Protein AF-A0A0C2MCK8-F1 (afdb_monomer_lite)

Structure (mmCIF, N/CA/C/O backbone):
data_AF-A0A0C2MCK8-F1
#
_entry.id   AF-A0A0C2MCK8-F1
#
loop_
_atom_site.group_PDB
_atom_site.id
_atom_site.type_symbol
_atom_site.label_atom_id
_atom_site.label_alt_id
_atom_site.label_comp_id
_atom_site.label_asym_id
_atom_site.label_entity_id
_atom_site.label_seq_id
_atom_site.pdbx_PDB_ins_code
_atom_site.Cartn_x
_atom_site.Cartn_y
_atom_site.Cartn_z
_atom_site.occupancy
_atom_site.B_iso_or_equiv
_atom_site.auth_seq_id
_atom_site.auth_comp_id
_atom_site.auth_asym_id
_atom_site.auth_atom_id
_atom_site.pdbx_PDB_model_num
ATOM 1 N N . MET A 1 1 ? -24.841 14.854 3.679 1.00 33.16 1 MET A N 1
ATOM 2 C CA . MET A 1 1 ? -23.896 15.973 3.485 1.00 33.16 1 MET A CA 1
ATOM 3 C C . MET A 1 1 ? -22.578 15.361 3.029 1.00 33.16 1 MET A C 1
ATOM 5 O O . MET A 1 1 ? -21.815 14.892 3.861 1.00 33.16 1 MET A O 1
ATOM 9 N N . VAL A 1 2 ? -22.384 15.212 1.716 1.00 32.62 2 VAL A N 1
ATOM 10 C CA . VAL A 1 2 ? -21.133 14.674 1.158 1.00 32.62 2 VAL A CA 1
ATOM 11 C C . VAL A 1 2 ? -20.131 15.818 1.200 1.00 32.62 2 VAL A C 1
ATOM 13 O O . VAL A 1 2 ? -20.324 16.834 0.537 1.00 32.62 2 VAL A O 1
ATOM 16 N N . LYS A 1 3 ? -19.131 15.720 2.075 1.00 36.12 3 LYS A N 1
ATOM 17 C CA . LYS A 1 3 ? -18.071 16.722 2.157 1.00 36.12 3 LYS A CA 1
ATOM 18 C C . LYS A 1 3 ? -17.185 16.510 0.931 1.00 36.12 3 LYS A C 1
ATOM 20 O O . LYS A 1 3 ? -16.529 15.478 0.834 1.00 36.12 3 LYS A O 1
ATOM 25 N N . ASN A 1 4 ? -17.232 17.443 -0.017 1.00 38.00 4 ASN A N 1
ATOM 26 C CA . ASN A 1 4 ? -16.354 17.444 -1.183 1.00 38.00 4 ASN A CA 1
ATOM 27 C C . ASN A 1 4 ? -14.896 17.422 -0.704 1.00 38.00 4 ASN A C 1
ATOM 29 O O . ASN A 1 4 ? -14.425 18.388 -0.108 1.00 38.00 4 ASN A O 1
ATOM 33 N N . MET A 1 5 ? -14.210 16.303 -0.938 1.00 40.06 5 MET A N 1
ATOM 34 C CA . MET A 1 5 ? -12.781 16.117 -0.674 1.00 40.06 5 MET A CA 1
ATOM 35 C C . MET A 1 5 ? -11.957 16.581 -1.883 1.00 40.06 5 MET A C 1
ATOM 37 O O . MET A 1 5 ? -11.197 15.805 -2.450 1.00 40.06 5 MET A O 1
ATOM 41 N N . TYR A 1 6 ? -12.146 17.829 -2.313 1.00 38.06 6 TYR A N 1
ATOM 42 C CA . TYR A 1 6 ? -11.269 18.447 -3.306 1.00 38.06 6 TYR A CA 1
ATOM 43 C C . TYR A 1 6 ? -10.341 19.415 -2.580 1.00 38.06 6 TYR A C 1
ATOM 45 O O . TYR A 1 6 ? -10.774 20.466 -2.112 1.00 38.06 6 TYR A O 1
ATOM 53 N N . ASN A 1 7 ? -9.084 19.002 -2.431 1.00 42.12 7 ASN A N 1
ATOM 54 C CA . ASN A 1 7 ? -7.992 19.852 -1.984 1.00 42.12 7 ASN A CA 1
ATOM 55 C C . ASN A 1 7 ? -7.516 20.704 -3.181 1.00 42.12 7 ASN A C 1
ATOM 57 O O . ASN A 1 7 ? -7.422 20.201 -4.300 1.00 42.12 7 ASN A O 1
ATOM 61 N N . GLU A 1 8 ? -7.282 22.000 -2.965 1.00 39.44 8 GLU A N 1
ATOM 62 C CA . GLU A 1 8 ? -7.135 23.030 -4.012 1.00 39.44 8 GLU A CA 1
ATOM 63 C C . GLU A 1 8 ? -5.754 23.050 -4.704 1.00 39.44 8 GLU A C 1
ATOM 65 O O . GLU A 1 8 ? -5.521 23.866 -5.596 1.00 39.44 8 GLU A O 1
ATOM 70 N N . ASN A 1 9 ? -4.846 22.125 -4.374 1.00 40.97 9 ASN A N 1
ATOM 71 C CA . ASN A 1 9 ? -3.576 21.964 -5.081 1.00 40.97 9 ASN A CA 1
ATOM 72 C C . ASN A 1 9 ? -3.646 20.784 -6.059 1.00 40.97 9 ASN A C 1
ATOM 74 O O . ASN A 1 9 ? -3.643 19.619 -5.675 1.00 40.97 9 ASN A O 1
ATOM 78 N N . CYS A 1 10 ? -3.610 21.086 -7.356 1.00 44.09 10 CYS A N 1
ATOM 79 C CA . CYS A 1 10 ? -3.544 20.110 -8.455 1.00 44.09 10 CYS A CA 1
ATOM 80 C C . CYS A 1 10 ? -2.295 19.183 -8.399 1.00 44.09 10 CYS A C 1
ATOM 82 O O . CYS A 1 10 ? -2.185 18.242 -9.177 1.00 44.09 10 CYS A O 1
ATOM 84 N N . LEU A 1 11 ? -1.358 19.435 -7.472 1.00 50.47 11 LEU A N 1
ATOM 85 C CA . LEU A 1 11 ? -0.161 18.625 -7.202 1.00 50.47 11 LEU A CA 1
ATOM 86 C C . LEU A 1 11 ? -0.363 17.551 -6.109 1.00 50.47 11 LEU A C 1
ATOM 88 O O . LEU A 1 11 ? 0.534 16.737 -5.900 1.00 50.47 11 LEU A O 1
ATOM 92 N N . ASP A 1 12 ? -1.517 17.517 -5.431 1.00 66.44 12 ASP A N 1
ATOM 93 C CA . ASP A 1 12 ? -1.766 16.628 -4.279 1.00 66.44 12 ASP A CA 1
ATOM 94 C C . ASP A 1 12 ? -2.298 15.233 -4.662 1.00 66.44 12 ASP A C 1
ATOM 96 O O . ASP A 1 12 ? -2.511 14.388 -3.788 1.00 66.44 12 ASP A O 1
ATOM 100 N N . TYR A 1 13 ? -2.515 14.973 -5.956 1.00 77.94 13 TYR A N 1
ATOM 101 C CA . TYR A 1 13 ? -3.130 13.735 -6.431 1.00 77.94 13 TYR A CA 1
ATOM 102 C C . TYR A 1 13 ? -2.230 12.955 -7.388 1.00 77.94 13 TYR A C 1
ATOM 104 O O . TYR A 1 13 ? -1.634 13.512 -8.310 1.00 77.94 13 TYR A O 1
ATOM 112 N N . TYR A 1 14 ? -2.173 11.638 -7.194 1.00 85.31 14 TYR A N 1
ATOM 113 C CA . TYR A 1 14 ? -1.494 10.738 -8.124 1.00 85.31 14 TYR A CA 1
ATOM 114 C C . TYR A 1 14 ? -2.215 10.710 -9.477 1.00 85.31 14 TYR A C 1
ATOM 116 O O . TYR A 1 14 ? -3.443 10.624 -9.533 1.00 85.31 14 TYR A O 1
ATOM 124 N N . SER A 1 15 ? -1.449 10.705 -10.574 1.00 87.12 15 SER A N 1
ATOM 125 C CA . SER A 1 15 ? -2.003 10.653 -11.943 1.00 87.12 15 SER A CA 1
ATOM 126 C C . SER A 1 15 ? -2.894 9.422 -12.175 1.00 87.12 15 SER A C 1
ATOM 128 O O . SER A 1 15 ? -3.908 9.492 -12.864 1.00 87.12 15 SER A O 1
ATOM 130 N N . TYR A 1 16 ? -2.511 8.294 -11.581 1.00 86.88 16 TYR A N 1
ATOM 131 C CA . TYR A 1 16 ? -3.228 7.028 -11.567 1.00 86.88 16 TYR A CA 1
ATOM 132 C C . TYR A 1 16 ? -3.599 6.694 -10.126 1.00 86.88 16 TYR A C 1
ATOM 134 O O . TYR A 1 16 ? -2.960 5.867 -9.470 1.00 86.88 16 TYR A O 1
ATOM 142 N N . ASN A 1 17 ? -4.635 7.377 -9.640 1.00 89.44 17 ASN A N 1
ATOM 143 C CA . ASN A 1 17 ? -5.275 7.036 -8.383 1.00 89.44 17 ASN A CA 1
ATOM 144 C C . ASN A 1 17 ? -6.405 6.026 -8.611 1.00 89.44 17 ASN A C 1
ATOM 146 O O . ASN A 1 17 ? -7.452 6.372 -9.161 1.00 89.44 17 ASN A O 1
ATOM 150 N N . PHE A 1 18 ? -6.199 4.793 -8.157 1.00 88.50 18 PHE A N 1
ATOM 151 C CA . PHE A 1 18 ? -7.230 3.761 -8.138 1.00 88.50 18 PHE A CA 1
ATOM 152 C C . PHE A 1 18 ? -7.418 3.293 -6.699 1.00 88.50 18 PHE A C 1
ATOM 154 O O . PHE A 1 18 ? -6.491 2.693 -6.156 1.00 88.50 18 PHE A O 1
ATOM 161 N N . PRO A 1 19 ? -8.582 3.557 -6.080 1.00 91.75 19 PRO A N 1
ATOM 162 C CA . PRO A 1 19 ? -8.876 3.018 -4.766 1.00 91.75 19 PRO A CA 1
ATOM 163 C C . PRO A 1 19 ? -8.777 1.492 -4.773 1.00 91.75 19 PRO A C 1
ATOM 165 O O . PRO A 1 19 ? -9.366 0.843 -5.641 1.00 91.75 19 PRO A O 1
ATOM 168 N N . ASP A 1 20 ? -8.056 0.943 -3.803 1.00 93.88 20 ASP A N 1
ATOM 169 C CA . ASP A 1 20 ? -7.953 -0.493 -3.558 1.00 93.88 20 ASP A CA 1
ATOM 170 C C . ASP A 1 20 ? -8.490 -0.813 -2.161 1.00 93.88 20 ASP A C 1
ATOM 172 O O . ASP A 1 20 ? -8.381 0.006 -1.245 1.00 93.88 20 ASP A O 1
ATOM 176 N N . ILE A 1 21 ? -9.099 -1.984 -2.001 1.00 93.88 21 ILE A N 1
ATOM 177 C CA . ILE A 1 21 ? -9.734 -2.428 -0.756 1.00 93.88 21 ILE A CA 1
ATOM 178 C C . ILE A 1 21 ? -9.092 -3.735 -0.285 1.00 93.88 21 ILE A C 1
ATOM 180 O O . ILE A 1 21 ? -8.647 -4.554 -1.101 1.00 93.88 21 ILE A O 1
ATOM 184 N N . ASP A 1 22 ? -8.975 -3.901 1.032 1.00 94.06 22 ASP A N 1
ATOM 185 C CA . ASP A 1 22 ? -8.453 -5.132 1.626 1.00 94.06 22 ASP A CA 1
ATOM 186 C C . ASP A 1 22 ? -9.442 -6.306 1.504 1.00 94.06 22 ASP A C 1
ATOM 188 O O . ASP A 1 22 ? -10.600 -6.140 1.130 1.00 94.06 22 ASP A O 1
ATOM 192 N N . ASP A 1 23 ? -8.984 -7.512 1.845 1.00 92.88 23 ASP A N 1
ATOM 193 C CA . ASP A 1 23 ? -9.758 -8.762 1.781 1.00 92.88 23 ASP A CA 1
ATOM 194 C C . ASP A 1 23 ? -10.993 -8.797 2.697 1.00 92.88 23 ASP A C 1
ATOM 196 O O . ASP A 1 23 ? -11.837 -9.686 2.583 1.00 92.88 23 ASP A O 1
ATOM 200 N N . LYS A 1 24 ? -11.085 -7.858 3.643 1.00 93.69 24 LYS A N 1
ATOM 201 C CA . LYS A 1 24 ? -12.126 -7.809 4.679 1.00 93.69 24 LYS A CA 1
ATOM 202 C C . LYS A 1 24 ? -13.059 -6.616 4.547 1.00 93.69 24 LYS A C 1
ATOM 204 O O . LYS A 1 24 ? -13.892 -6.425 5.434 1.00 93.69 24 LYS A O 1
ATOM 209 N N . ASP A 1 25 ? -12.905 -5.803 3.507 1.00 93.44 25 ASP A N 1
ATOM 210 C CA . ASP A 1 25 ? -13.648 -4.557 3.328 1.00 93.44 25 ASP A CA 1
ATOM 211 C C . ASP A 1 25 ? -13.559 -3.621 4.553 1.00 93.44 25 ASP A C 1
ATOM 213 O O . ASP A 1 25 ? -14.527 -2.971 4.961 1.00 93.44 25 ASP A O 1
ATOM 217 N N . THR A 1 26 ? -12.388 -3.561 5.194 1.00 96.06 26 THR A N 1
ATOM 218 C CA . THR A 1 26 ? -12.133 -2.728 6.380 1.00 96.06 26 THR A CA 1
ATOM 219 C C . THR A 1 26 ? -11.165 -1.582 6.134 1.00 96.06 26 THR A C 1
ATOM 221 O O . THR A 1 26 ? -11.238 -0.567 6.845 1.00 96.06 26 THR A O 1
ATOM 224 N N . LEU A 1 27 ? -10.288 -1.721 5.142 1.00 97.00 27 LEU A N 1
ATOM 225 C CA . LEU A 1 27 ? -9.264 -0.752 4.785 1.00 97.00 27 LEU A CA 1
ATOM 226 C C . LEU A 1 27 ? -9.381 -0.373 3.315 1.00 97.00 27 LEU A C 1
ATOM 228 O O . LEU A 1 27 ? -9.510 -1.231 2.451 1.00 97.00 27 LEU A O 1
ATOM 232 N N . VAL A 1 28 ? -9.276 0.923 3.035 1.00 96.62 28 VAL A N 1
ATOM 233 C CA . VAL A 1 28 ? -9.215 1.450 1.669 1.00 96.62 28 VAL A CA 1
ATOM 234 C C . VAL A 1 28 ? -7.920 2.221 1.504 1.00 96.62 28 VAL A C 1
ATOM 236 O O . VAL A 1 28 ? -7.617 3.101 2.307 1.00 96.62 28 VAL A O 1
ATOM 239 N N . LEU A 1 29 ? -7.168 1.904 0.459 1.00 95.94 29 LEU A N 1
ATOM 240 C CA . LEU A 1 29 ? -6.013 2.670 0.022 1.00 95.94 29 LEU A CA 1
ATOM 241 C C . LEU A 1 29 ? -6.431 3.539 -1.160 1.00 95.94 29 LEU A C 1
ATOM 243 O O . LEU A 1 29 ? -6.862 3.028 -2.187 1.00 95.94 29 LEU A O 1
ATOM 247 N N . THR A 1 30 ? -6.316 4.854 -1.030 1.00 94.00 30 THR A N 1
ATOM 248 C CA . THR A 1 30 ? -6.586 5.792 -2.125 1.00 94.00 30 THR A CA 1
ATOM 249 C C . THR A 1 30 ? -5.694 7.005 -1.967 1.00 94.00 30 THR A C 1
ATOM 251 O O . THR A 1 30 ? -5.498 7.495 -0.865 1.00 94.00 30 THR A O 1
ATOM 254 N N . ASN A 1 31 ? -5.152 7.501 -3.071 1.00 92.50 31 ASN A N 1
ATOM 255 C CA . ASN A 1 31 ? -4.297 8.682 -3.121 1.00 92.50 31 ASN A CA 1
ATOM 256 C C . ASN A 1 31 ? -3.094 8.639 -2.152 1.00 92.50 31 ASN A C 1
ATOM 258 O O . ASN A 1 31 ? -2.686 9.663 -1.614 1.00 92.50 31 ASN A O 1
ATOM 262 N N . GLY A 1 32 ? -2.534 7.449 -1.903 1.00 92.56 32 GLY A N 1
ATOM 263 C CA . GLY A 1 32 ? -1.464 7.242 -0.919 1.00 92.56 32 GLY A CA 1
ATOM 264 C C . GLY A 1 32 ? -1.895 7.369 0.545 1.00 92.56 32 GLY A C 1
ATOM 265 O O . GLY A 1 32 ? -1.050 7.395 1.437 1.00 92.56 32 GLY A O 1
ATOM 266 N N . GLU A 1 33 ? -3.194 7.423 0.813 1.00 95.19 33 GLU A N 1
ATOM 267 C CA . GLU A 1 33 ? -3.776 7.457 2.148 1.00 95.19 33 GLU A CA 1
ATOM 268 C C . GLU A 1 33 ? -4.458 6.122 2.456 1.00 95.19 33 GLU A C 1
ATOM 270 O O . GLU A 1 33 ? -5.223 5.583 1.653 1.00 95.19 33 GLU A O 1
ATOM 275 N N . LEU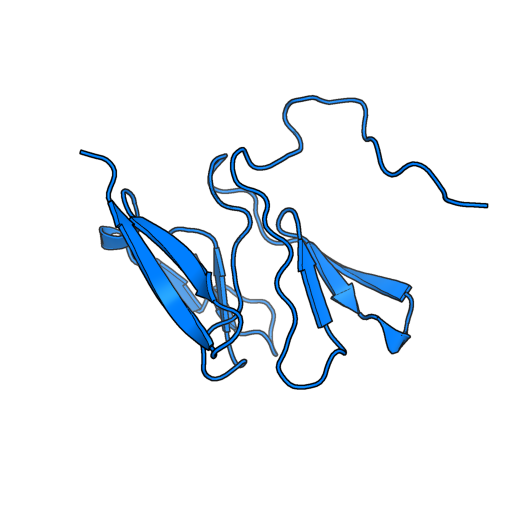 A 1 34 ? -4.192 5.597 3.650 1.00 97.12 34 LEU A N 1
ATOM 276 C CA . LEU A 1 34 ? -4.839 4.410 4.186 1.00 97.12 34 LEU A CA 1
ATOM 277 C C . LEU A 1 34 ? -5.998 4.834 5.087 1.00 97.12 34 LEU A C 1
ATOM 279 O O . LEU A 1 34 ? -5.799 5.445 6.142 1.00 97.12 34 LEU A O 1
ATOM 283 N N . TYR A 1 35 ? -7.209 4.477 4.688 1.00 97.44 35 TYR A N 1
ATOM 284 C CA . TYR A 1 35 ? -8.448 4.760 5.395 1.00 97.44 35 TYR A CA 1
ATOM 285 C C . TYR A 1 35 ? -8.958 3.520 6.115 1.00 97.44 35 TYR A C 1
ATOM 287 O O . TYR A 1 35 ? -9.046 2.443 5.537 1.00 97.44 35 TYR A O 1
ATOM 295 N N . CYS A 1 36 ? -9.377 3.685 7.367 1.00 96.50 36 CYS A N 1
ATOM 296 C CA . CYS A 1 36 ? -10.118 2.668 8.100 1.00 96.50 36 CYS A CA 1
ATOM 297 C C . CYS A 1 36 ? -11.619 2.941 7.983 1.00 96.50 36 CYS A C 1
ATOM 299 O O . CYS A 1 36 ? -12.120 3.911 8.559 1.00 96.50 36 CYS A O 1
ATOM 301 N N . LEU A 1 37 ? -12.349 2.051 7.307 1.00 95.19 37 LEU A N 1
ATOM 302 C CA . LEU A 1 37 ? -13.790 2.191 7.081 1.00 95.19 37 LEU A CA 1
ATOM 303 C C . LEU A 1 37 ? -14.593 2.116 8.383 1.00 95.19 37 LEU A C 1
ATOM 305 O O . LEU A 1 37 ? -15.531 2.885 8.578 1.00 95.19 37 LEU A O 1
ATOM 309 N N . ARG A 1 38 ? -14.174 1.271 9.335 1.00 94.94 38 ARG A N 1
ATOM 310 C CA . ARG A 1 38 ? -14.853 1.144 10.637 1.00 94.94 38 ARG A CA 1
ATOM 311 C C . ARG A 1 38 ? -14.826 2.438 11.451 1.00 94.94 38 ARG A C 1
ATOM 313 O O . ARG A 1 38 ? -15.784 2.744 12.153 1.00 94.94 38 ARG A O 1
ATOM 320 N N . SER A 1 39 ? -13.710 3.167 11.410 1.00 94.81 39 SER A N 1
ATOM 321 C CA . SER A 1 39 ? -13.552 4.426 12.154 1.00 94.81 39 SER A CA 1
ATOM 322 C C . SER A 1 39 ? -13.839 5.672 11.314 1.00 94.81 39 SER A C 1
ATOM 324 O O . SER A 1 39 ? -13.924 6.762 11.879 1.00 94.81 39 SER A O 1
ATOM 326 N N . ASN A 1 40 ? -14.013 5.504 9.998 1.00 93.50 40 ASN A N 1
ATOM 327 C CA . ASN A 1 40 ? -14.198 6.555 9.002 1.00 93.50 40 ASN A CA 1
ATOM 328 C C . ASN A 1 40 ? -13.101 7.637 9.057 1.00 93.50 40 ASN A C 1
ATOM 330 O O . ASN A 1 40 ? -13.383 8.836 9.099 1.00 93.50 40 ASN A O 1
ATOM 334 N N . LYS A 1 41 ? -11.837 7.203 9.143 1.00 93.94 41 LYS A N 1
ATOM 335 C CA . LYS A 1 41 ? -10.666 8.081 9.290 1.00 93.94 41 LYS A CA 1
ATOM 336 C C . LYS A 1 41 ? -9.487 7.594 8.461 1.00 93.94 41 LYS A C 1
ATOM 338 O O . LYS A 1 41 ? -9.298 6.388 8.308 1.00 93.94 41 LYS A O 1
ATOM 343 N N . VAL A 1 42 ? -8.655 8.541 8.026 1.00 95.31 42 VAL A N 1
ATOM 344 C CA . VAL A 1 42 ? -7.278 8.260 7.601 1.00 95.31 42 VAL A CA 1
ATOM 345 C C . VAL A 1 42 ? -6.502 7.775 8.820 1.00 95.31 42 VAL A C 1
ATOM 347 O O . VAL A 1 42 ? -6.507 8.433 9.863 1.00 95.31 42 VAL A O 1
ATOM 350 N N . ILE A 1 43 ? -5.860 6.620 8.697 1.00 96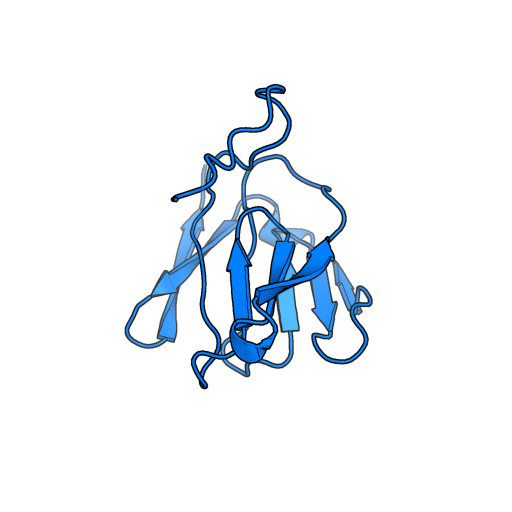.50 43 ILE A N 1
ATOM 351 C CA . ILE A 1 43 ? -4.990 6.054 9.733 1.00 96.50 43 ILE A CA 1
ATOM 352 C C . ILE A 1 43 ? -3.508 6.198 9.380 1.00 96.50 43 ILE A C 1
ATOM 354 O O . ILE A 1 43 ? -2.669 6.149 10.278 1.00 96.50 43 ILE A O 1
ATOM 358 N N . HIS A 1 44 ? -3.182 6.412 8.102 1.00 96.31 44 HIS A N 1
ATOM 359 C CA . HIS A 1 44 ? -1.823 6.691 7.653 1.00 96.31 44 HIS A CA 1
ATOM 360 C C . HIS A 1 44 ? -1.809 7.404 6.297 1.00 96.31 44 HIS A C 1
ATOM 362 O O . HIS A 1 44 ? -2.671 7.147 5.462 1.00 96.31 44 HIS A O 1
ATOM 368 N N . GLN A 1 45 ? -0.804 8.246 6.070 1.00 94.50 45 GLN A N 1
ATOM 369 C CA . GLN A 1 45 ? -0.491 8.825 4.766 1.00 94.50 45 GLN A CA 1
ATOM 370 C C . GLN A 1 45 ? 0.933 8.404 4.406 1.00 94.50 45 GLN A C 1
ATOM 372 O O . GLN A 1 45 ? 1.878 8.742 5.122 1.00 94.50 45 GLN A O 1
ATOM 377 N N . PHE A 1 46 ? 1.076 7.636 3.329 1.00 93.94 46 PHE A N 1
ATOM 378 C CA . PHE A 1 46 ? 2.377 7.170 2.871 1.00 93.94 46 PHE A CA 1
ATOM 379 C C . PHE A 1 46 ? 3.169 8.321 2.229 1.00 93.94 46 PHE A C 1
ATOM 381 O O . PHE A 1 46 ? 2.574 9.211 1.612 1.00 93.94 46 PHE A O 1
ATOM 388 N N . PRO A 1 47 ? 4.510 8.322 2.345 1.00 90.19 47 PRO A N 1
ATOM 389 C CA . PRO A 1 47 ? 5.357 9.301 1.672 1.00 90.19 47 PRO A CA 1
ATOM 390 C C . PRO A 1 47 ? 5.096 9.365 0.160 1.00 90.19 47 PRO A C 1
ATOM 392 O O . PRO A 1 47 ? 5.064 8.344 -0.524 1.00 90.19 47 PRO A O 1
ATOM 395 N N . HIS A 1 48 ? 4.947 10.579 -0.366 1.00 85.38 48 HIS A N 1
ATOM 396 C CA . HIS A 1 48 ? 4.650 10.829 -1.776 1.00 85.38 48 HIS A CA 1
ATOM 397 C C . HIS A 1 48 ? 5.956 10.881 -2.595 1.00 85.38 48 HIS A C 1
ATOM 399 O O . HIS A 1 48 ? 6.480 11.955 -2.878 1.00 85.38 48 HIS A O 1
ATOM 405 N N . LEU A 1 49 ? 6.524 9.711 -2.912 1.00 88.00 49 LEU A N 1
ATOM 406 C CA . LEU A 1 49 ? 7.839 9.584 -3.572 1.00 88.00 49 LEU A CA 1
ATOM 407 C C . LEU A 1 49 ? 7.773 9.499 -5.109 1.00 88.00 49 LEU A C 1
ATOM 409 O O . LEU A 1 49 ? 8.795 9.582 -5.787 1.00 88.00 49 LEU A O 1
ATOM 413 N N . ASN A 1 50 ? 6.570 9.392 -5.672 1.00 87.06 50 ASN A N 1
ATOM 414 C CA . ASN A 1 50 ? 6.305 9.408 -7.110 1.00 87.06 50 ASN A CA 1
ATOM 415 C C . ASN A 1 50 ? 4.999 10.169 -7.384 1.00 87.06 50 ASN A C 1
ATOM 417 O O . ASN A 1 50 ? 4.163 10.222 -6.506 1.00 87.06 50 ASN A O 1
ATOM 421 N N . HIS A 1 51 ? 4.761 10.692 -8.588 1.00 84.75 51 HIS A N 1
ATOM 422 C CA . HIS A 1 51 ? 3.505 11.413 -8.902 1.00 84.75 51 HIS A CA 1
ATOM 423 C C . HIS A 1 51 ? 2.516 10.601 -9.754 1.00 84.75 51 HIS A C 1
ATOM 425 O O . HIS A 1 51 ? 1.525 11.127 -10.274 1.00 84.75 51 HIS A O 1
ATOM 431 N N . ARG A 1 52 ? 2.808 9.313 -9.976 1.00 85.25 52 ARG A N 1
ATOM 432 C CA . ARG A 1 52 ? 2.088 8.481 -10.943 1.00 85.25 52 ARG A CA 1
ATOM 433 C C . ARG A 1 52 ? 1.107 7.525 -10.285 1.00 85.25 52 ARG A C 1
ATOM 435 O O . ARG A 1 52 ? -0.039 7.546 -10.698 1.00 85.25 52 ARG A O 1
ATOM 442 N N . ILE A 1 53 ? 1.515 6.703 -9.322 1.00 87.44 53 ILE A N 1
ATOM 443 C CA . ILE A 1 53 ? 0.732 5.552 -8.843 1.00 87.44 53 ILE A CA 1
ATOM 444 C C . ILE A 1 53 ? 0.434 5.693 -7.348 1.00 87.44 53 ILE A C 1
ATOM 446 O O . ILE A 1 53 ? 1.358 5.774 -6.543 1.00 87.44 53 ILE A O 1
ATOM 450 N N . SER A 1 54 ? -0.853 5.649 -6.986 1.00 89.62 54 SER A N 1
ATOM 451 C CA . SER A 1 54 ? -1.341 5.812 -5.603 1.00 89.62 54 SER A CA 1
ATOM 452 C C . SER A 1 54 ? -1.118 4.618 -4.676 1.00 89.62 54 SER A C 1
ATOM 454 O O . SER A 1 54 ? -1.367 4.737 -3.479 1.00 89.62 54 SER A O 1
ATOM 456 N N . GLY A 1 55 ? -0.708 3.485 -5.243 1.00 92.12 55 GLY A N 1
ATOM 457 C CA . GLY A 1 55 ? -0.428 2.224 -4.565 1.00 92.12 55 GLY A CA 1
ATOM 458 C C . GLY A 1 55 ? -1.587 1.229 -4.539 1.00 92.12 55 GLY A C 1
ATOM 459 O O . GLY A 1 55 ? -2.717 1.571 -4.883 1.00 92.12 55 GLY A O 1
ATOM 460 N N . ILE A 1 56 ? -1.275 -0.012 -4.153 1.00 94.81 56 ILE A N 1
ATOM 461 C CA . ILE A 1 56 ? -2.213 -1.139 -4.005 1.00 94.81 56 ILE A CA 1
ATOM 462 C C . ILE A 1 56 ? -1.854 -2.005 -2.789 1.00 94.81 56 ILE A C 1
ATOM 464 O O . ILE A 1 56 ? -0.717 -1.962 -2.309 1.00 94.81 56 ILE A O 1
ATOM 468 N N . PHE A 1 57 ? -2.781 -2.846 -2.333 1.00 95.19 57 PHE A N 1
ATOM 469 C CA . PHE A 1 57 ? -2.453 -3.923 -1.399 1.00 95.19 57 PHE A CA 1
ATOM 470 C C . PHE A 1 57 ? -1.734 -5.070 -2.118 1.00 95.19 57 PHE A C 1
ATOM 472 O O . PHE A 1 57 ? -2.014 -5.389 -3.277 1.00 95.19 57 PHE A O 1
ATOM 479 N N . SER A 1 58 ? -0.798 -5.718 -1.422 1.00 92.06 58 SER A N 1
ATOM 480 C CA . SER A 1 58 ? -0.248 -6.991 -1.884 1.00 92.06 58 SER A CA 1
ATOM 481 C C . SER A 1 58 ? -1.315 -8.090 -1.823 1.00 92.06 58 SER A C 1
ATOM 483 O O . SER A 1 58 ? -2.261 -8.009 -1.044 1.00 92.06 58 SER A O 1
ATOM 485 N N . ALA A 1 59 ? -1.151 -9.161 -2.604 1.00 89.62 59 ALA A N 1
ATOM 486 C CA . ALA A 1 59 ? -2.119 -10.266 -2.640 1.00 89.62 59 ALA A CA 1
ATOM 487 C C . ALA A 1 59 ? -2.220 -11.017 -1.301 1.00 89.62 59 ALA A C 1
ATOM 489 O O . ALA A 1 59 ? -3.205 -11.696 -1.038 1.00 89.62 59 ALA A O 1
ATOM 490 N N . SER A 1 60 ? -1.196 -10.908 -0.448 1.00 91.38 60 SER A N 1
ATOM 491 C CA . SER A 1 60 ? -1.218 -11.439 0.916 1.00 91.38 60 SER A CA 1
ATOM 492 C C . SER A 1 60 ? -1.853 -10.482 1.930 1.00 91.38 60 SER A C 1
ATOM 494 O O . SER A 1 60 ? -1.987 -10.861 3.092 1.00 91.38 60 SER A O 1
ATOM 496 N N . PHE A 1 61 ? -2.196 -9.253 1.526 1.00 93.38 61 PHE A N 1
ATOM 497 C CA . PHE A 1 61 ? -2.734 -8.181 2.373 1.00 93.38 61 PHE A CA 1
ATOM 498 C C . PHE A 1 61 ? -1.866 -7.850 3.598 1.00 93.38 61 PHE A C 1
ATOM 500 O O . PHE A 1 61 ? -2.350 -7.367 4.620 1.00 93.38 61 PHE A O 1
ATOM 507 N N . GLN A 1 62 ? -0.561 -8.113 3.507 1.00 95.62 62 GLN A N 1
ATOM 508 C CA . GLN A 1 62 ? 0.410 -7.790 4.559 1.00 95.62 62 GLN A CA 1
ATOM 509 C C . GLN A 1 62 ? 1.221 -6.539 4.243 1.00 95.62 62 GLN A C 1
ATOM 511 O O . GLN A 1 62 ? 1.819 -5.956 5.147 1.00 95.62 62 GLN A O 1
ATOM 516 N N . ASP A 1 63 ? 1.208 -6.111 2.983 1.00 95.81 63 ASP A N 1
ATOM 517 C CA . ASP A 1 63 ? 2.022 -5.014 2.493 1.00 95.81 63 ASP A CA 1
ATOM 518 C C . ASP A 1 63 ? 1.203 -4.070 1.612 1.00 95.81 63 ASP A C 1
ATOM 520 O O . ASP A 1 63 ? 0.214 -4.462 0.986 1.00 95.81 63 ASP A O 1
ATOM 524 N N . VAL A 1 64 ? 1.661 -2.826 1.536 1.00 95.81 64 VAL A N 1
ATOM 525 C CA . VAL A 1 64 ? 1.211 -1.830 0.566 1.00 95.81 64 VAL A CA 1
ATOM 526 C C . VAL A 1 64 ? 2.349 -1.573 -0.406 1.00 95.81 64 VAL A C 1
ATOM 528 O O . VAL A 1 64 ? 3.465 -1.263 0.011 1.00 95.81 64 VAL A O 1
ATOM 531 N N . VAL A 1 65 ? 2.062 -1.693 -1.699 1.00 94.56 65 VAL A N 1
ATOM 532 C CA . VAL A 1 65 ? 3.008 -1.407 -2.779 1.00 94.56 65 VAL A CA 1
ATOM 533 C C . VAL A 1 65 ? 2.681 -0.033 -3.344 1.00 94.56 65 VAL A C 1
ATOM 535 O O . VAL A 1 65 ? 1.667 0.137 -4.014 1.00 94.56 65 VAL A O 1
ATOM 538 N N . MET A 1 66 ? 3.539 0.944 -3.080 1.00 92.69 66 MET A N 1
ATOM 539 C CA . MET A 1 66 ? 3.467 2.309 -3.595 1.00 92.69 66 MET A CA 1
ATOM 540 C C . MET A 1 66 ? 4.545 2.470 -4.668 1.00 92.69 66 MET A C 1
ATOM 542 O O . MET A 1 66 ? 5.663 2.823 -4.337 1.00 92.69 66 MET A O 1
ATOM 546 N N . HIS A 1 67 ? 4.247 2.210 -5.945 1.00 91.75 67 HIS A N 1
ATOM 547 C CA . HIS A 1 67 ? 5.236 2.297 -7.039 1.00 91.75 67 HIS A CA 1
ATOM 548 C C . HIS A 1 67 ? 6.479 1.412 -6.825 1.00 91.75 67 HIS A C 1
ATOM 550 O O . HIS A 1 67 ? 6.394 0.218 -7.103 1.00 91.75 67 HIS A O 1
ATOM 556 N N . THR A 1 68 ? 7.610 1.956 -6.362 1.00 93.56 68 THR A N 1
ATOM 557 C CA . THR A 1 68 ? 8.830 1.176 -6.076 1.00 93.56 68 THR A CA 1
ATOM 558 C C . THR A 1 68 ? 8.922 0.735 -4.622 1.00 93.56 68 THR A C 1
ATOM 560 O O . THR A 1 68 ? 9.749 -0.104 -4.281 1.00 93.56 68 THR A O 1
ATOM 563 N N . GLU A 1 69 ? 8.093 1.293 -3.756 1.00 95.38 69 GLU A N 1
ATOM 564 C CA . GLU A 1 69 ? 8.211 1.193 -2.317 1.00 95.38 69 GLU A CA 1
ATOM 565 C C . GLU A 1 69 ? 7.227 0.174 -1.756 1.00 95.38 69 GLU A C 1
ATOM 567 O O . GLU A 1 69 ? 6.035 0.192 -2.067 1.00 95.38 69 GLU A O 1
ATOM 572 N N . ILE A 1 70 ? 7.719 -0.698 -0.881 1.00 95.94 70 ILE A N 1
ATOM 573 C CA . ILE A 1 70 ? 6.900 -1.689 -0.188 1.00 95.94 70 ILE A CA 1
ATOM 574 C C . ILE A 1 70 ? 6.874 -1.346 1.294 1.00 95.94 70 ILE A C 1
ATOM 576 O O . ILE A 1 70 ? 7.916 -1.260 1.948 1.00 95.94 70 ILE A O 1
ATOM 580 N N . TYR A 1 71 ? 5.672 -1.167 1.833 1.00 97.69 71 TYR A N 1
ATOM 581 C CA . TYR A 1 71 ? 5.426 -0.840 3.233 1.00 97.69 71 TYR A CA 1
ATOM 582 C C . TYR A 1 71 ? 4.731 -1.998 3.942 1.00 97.69 71 TYR A C 1
ATOM 584 O O . TYR A 1 71 ? 3.738 -2.518 3.447 1.00 97.69 71 TYR A O 1
ATOM 592 N N . ASP A 1 72 ? 5.206 -2.354 5.134 1.00 97.56 72 ASP A N 1
ATOM 593 C CA . ASP A 1 72 ? 4.541 -3.325 6.009 1.00 97.56 72 ASP A CA 1
ATOM 594 C C . ASP A 1 72 ? 3.237 -2.719 6.553 1.00 97.56 72 ASP A C 1
ATOM 596 O O . ASP A 1 72 ? 3.270 -1.678 7.213 1.00 97.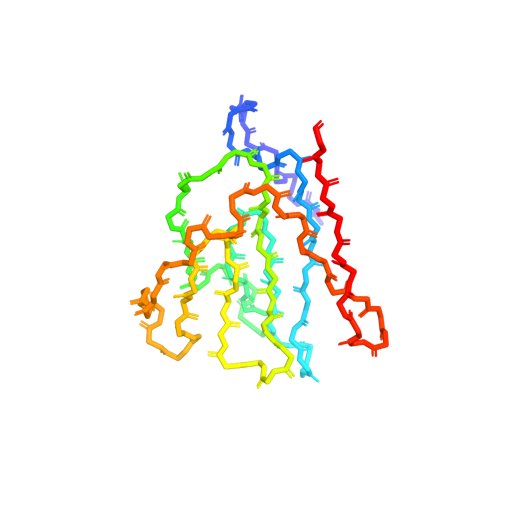56 72 ASP A O 1
ATOM 600 N N . LEU A 1 73 ? 2.088 -3.359 6.329 1.00 96.19 73 LEU A N 1
ATOM 601 C CA . LEU A 1 73 ? 0.779 -2.801 6.697 1.00 96.19 73 LEU A CA 1
ATOM 602 C C . LEU A 1 73 ? 0.568 -2.723 8.221 1.00 96.19 73 LEU A C 1
ATOM 604 O O . LEU A 1 73 ? -0.190 -1.886 8.709 1.00 96.19 73 LEU A O 1
ATOM 608 N N . ARG A 1 74 ? 1.250 -3.571 9.000 1.00 95.44 74 ARG A N 1
ATOM 609 C CA . ARG A 1 74 ? 1.111 -3.618 10.465 1.00 95.44 74 ARG A CA 1
ATOM 610 C C . ARG A 1 74 ? 1.923 -2.527 11.162 1.00 95.44 74 ARG A C 1
ATOM 612 O O . ARG A 1 74 ? 1.492 -1.990 12.179 1.00 95.44 74 ARG A O 1
ATOM 619 N N . THR A 1 75 ? 3.123 -2.247 10.669 1.00 97.25 75 THR A N 1
ATOM 620 C CA . THR A 1 75 ? 4.069 -1.290 11.260 1.00 97.25 75 THR A CA 1
ATOM 621 C C . THR A 1 75 ? 4.100 0.044 10.530 1.00 97.25 75 THR A C 1
ATOM 623 O O . THR A 1 75 ? 4.616 1.009 11.092 1.00 97.25 75 THR A O 1
ATOM 626 N N . LEU A 1 76 ? 3.542 0.101 9.316 1.00 96.38 76 LEU A N 1
ATOM 627 C CA . LEU A 1 76 ? 3.488 1.270 8.436 1.00 96.38 76 LEU A CA 1
ATOM 628 C C . LEU A 1 76 ? 4.878 1.817 8.085 1.00 96.38 76 LEU A C 1
ATOM 630 O O . LEU A 1 76 ? 5.058 2.999 7.803 1.00 96.38 76 LEU A O 1
ATOM 634 N N . LYS A 1 77 ? 5.890 0.947 8.129 1.00 96.62 77 LYS A N 1
ATOM 635 C CA . LYS A 1 77 ? 7.274 1.276 7.791 1.00 96.62 77 LYS A CA 1
ATOM 636 C C . LYS A 1 77 ? 7.626 0.688 6.437 1.00 96.62 77 LYS A C 1
ATOM 638 O O . LYS A 1 77 ? 7.196 -0.415 6.106 1.00 96.62 77 LYS A O 1
ATOM 643 N N . MET A 1 78 ? 8.447 1.416 5.684 1.00 96.94 78 MET A N 1
ATOM 644 C CA . MET A 1 78 ? 9.034 0.901 4.451 1.00 96.94 78 MET A CA 1
ATOM 645 C C . MET A 1 78 ? 9.896 -0.320 4.787 1.00 96.94 78 MET A C 1
ATOM 647 O O . MET A 1 78 ? 10.779 -0.238 5.643 1.00 96.94 78 MET A O 1
ATOM 651 N N . ARG A 1 79 ? 9.609 -1.448 4.138 1.00 96.75 79 ARG A N 1
ATOM 652 C CA . ARG A 1 79 ? 10.388 -2.686 4.232 1.00 96.75 79 ARG A CA 1
ATOM 653 C C . ARG A 1 79 ? 11.523 -2.684 3.225 1.00 96.75 79 ARG A C 1
ATOM 655 O O . ARG A 1 79 ? 12.651 -3.007 3.580 1.00 96.75 79 ARG A O 1
ATOM 662 N N . GLU A 1 80 ? 11.206 -2.329 1.987 1.00 95.94 80 GLU A N 1
ATOM 663 C CA . GLU A 1 80 ? 12.146 -2.352 0.875 1.00 95.94 80 GLU A CA 1
ATOM 664 C C . GLU A 1 80 ? 11.727 -1.394 -0.240 1.00 95.94 80 GLU A C 1
ATOM 666 O O . GLU A 1 80 ? 10.577 -0.954 -0.318 1.00 95.94 80 GLU A O 1
ATOM 671 N N . GLN A 1 81 ? 12.689 -1.098 -1.109 1.00 95.56 81 GLN A N 1
ATOM 672 C CA . GLN A 1 81 ? 12.477 -0.399 -2.365 1.00 95.56 81 GLN A CA 1
ATOM 673 C C . GLN A 1 81 ? 12.956 -1.308 -3.499 1.00 95.56 81 GLN A C 1
ATOM 675 O O . GLN A 1 81 ? 14.064 -1.842 -3.436 1.00 95.56 81 GLN A O 1
ATOM 680 N N . ILE A 1 82 ? 12.130 -1.483 -4.529 1.00 93.56 82 ILE A N 1
ATOM 681 C CA . ILE A 1 82 ? 12.395 -2.316 -5.703 1.00 93.56 82 ILE A CA 1
ATOM 682 C C . ILE A 1 82 ? 12.579 -1.400 -6.923 1.00 93.56 82 ILE A C 1
ATOM 684 O O . ILE A 1 82 ? 11.600 -1.037 -7.578 1.00 93.56 82 ILE A O 1
ATOM 688 N N . PRO A 1 83 ? 13.826 -1.052 -7.302 1.00 91.69 83 PRO A N 1
ATOM 689 C CA . PRO A 1 83 ? 14.087 -0.124 -8.407 1.00 91.69 83 PRO A CA 1
ATOM 690 C C . PRO A 1 83 ? 13.526 -0.596 -9.753 1.00 91.69 83 PRO A C 1
ATOM 692 O O . PRO A 1 83 ? 13.184 0.208 -10.613 1.00 91.69 83 PRO A O 1
ATOM 695 N N . HIS A 1 84 ? 13.394 -1.910 -9.948 1.00 88.19 84 HIS A N 1
ATOM 696 C CA . HIS A 1 84 ? 12.859 -2.486 -11.183 1.00 88.19 84 HIS A CA 1
ATOM 697 C C . HIS A 1 84 ? 11.369 -2.186 -11.417 1.00 88.19 84 HIS A C 1
ATOM 699 O O . HIS A 1 84 ? 10.881 -2.418 -12.522 1.00 88.19 84 HIS A O 1
ATOM 705 N N . PHE A 1 85 ? 10.651 -1.666 -10.417 1.00 88.81 85 PHE A N 1
ATOM 706 C CA . PHE A 1 85 ? 9.251 -1.254 -10.554 1.00 88.81 85 PHE A CA 1
ATOM 707 C C . PHE A 1 85 ? 9.095 0.183 -11.076 1.00 88.81 85 PHE A C 1
ATOM 709 O O . PHE A 1 85 ? 7.970 0.616 -11.314 1.00 88.81 85 PHE A O 1
ATOM 716 N N . GLN A 1 86 ? 10.197 0.904 -11.327 1.00 87.62 86 GLN A N 1
ATOM 717 C CA . GLN A 1 86 ? 10.182 2.304 -11.769 1.00 87.62 86 GLN A CA 1
ATOM 718 C C . GLN A 1 86 ? 9.262 2.553 -12.979 1.00 87.62 86 GLN A C 1
ATOM 720 O O . GLN A 1 86 ? 8.528 3.542 -13.001 1.00 87.62 86 GLN A O 1
ATOM 725 N N . ASP A 1 87 ? 9.247 1.632 -13.945 1.00 86.44 87 ASP A N 1
ATOM 726 C CA . ASP A 1 87 ? 8.472 1.758 -15.189 1.00 86.44 87 ASP A CA 1
ATOM 727 C C . ASP A 1 87 ? 7.245 0.832 -15.235 1.00 86.44 87 ASP A C 1
ATOM 729 O O . ASP A 1 87 ? 6.661 0.604 -16.301 1.00 86.44 87 ASP A O 1
ATOM 733 N N . ILE A 1 88 ? 6.858 0.277 -14.081 1.00 87.75 88 ILE A N 1
ATOM 734 C CA . ILE A 1 88 ? 5.749 -0.666 -13.950 1.00 87.75 88 ILE A C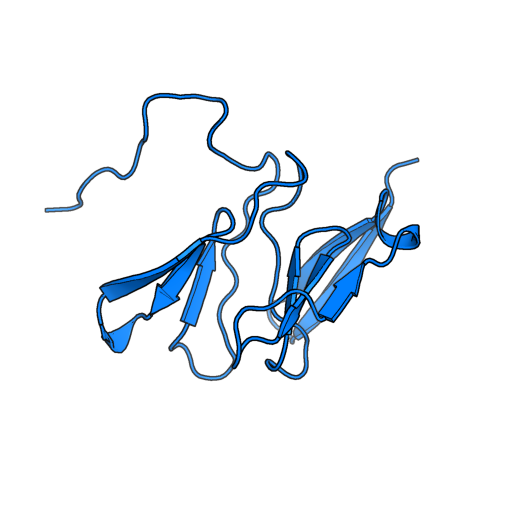A 1
ATOM 735 C C . ILE A 1 88 ? 4.533 0.035 -13.342 1.00 87.75 88 ILE A C 1
ATOM 737 O O . ILE A 1 88 ? 4.587 0.602 -12.255 1.00 87.75 88 ILE A O 1
ATOM 741 N N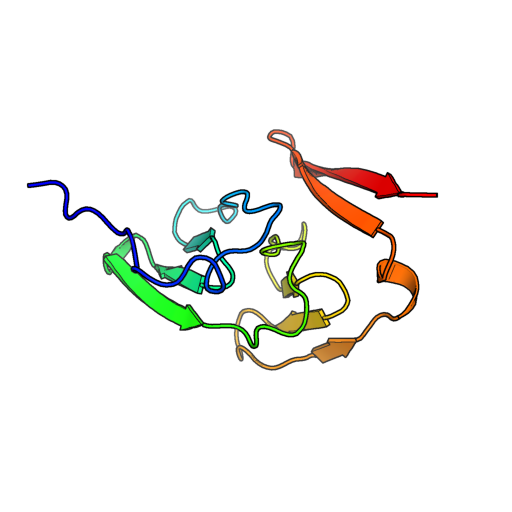 . LEU A 1 89 ? 3.403 -0.066 -14.037 1.00 86.88 89 LEU A N 1
ATOM 742 C CA . LEU A 1 89 ? 2.080 0.162 -13.478 1.00 86.88 89 LEU A CA 1
ATOM 743 C C . LEU A 1 89 ? 1.550 -1.165 -12.941 1.00 86.88 89 LEU A C 1
ATOM 745 O O . LEU A 1 89 ? 1.236 -2.067 -13.717 1.00 86.88 89 LEU A O 1
ATOM 749 N N . LEU A 1 90 ? 1.429 -1.264 -11.622 1.00 87.44 90 LEU A N 1
ATOM 750 C CA . LEU A 1 90 ? 0.806 -2.403 -10.963 1.00 87.44 90 LEU A CA 1
ATOM 751 C C . LEU A 1 90 ? -0.623 -2.034 -10.566 1.00 87.44 90 LEU A C 1
ATOM 753 O O . LEU A 1 90 ? -0.855 -0.987 -9.962 1.00 87.44 90 LEU A O 1
ATOM 757 N N . ARG A 1 91 ? -1.584 -2.892 -10.904 1.00 86.75 91 ARG A N 1
ATOM 758 C CA . ARG A 1 91 ? -2.984 -2.734 -10.502 1.00 86.75 91 ARG A CA 1
ATOM 759 C C . ARG A 1 91 ? -3.569 -4.080 -10.111 1.00 86.75 91 ARG A C 1
ATOM 761 O O . ARG A 1 91 ? -3.412 -5.045 -10.854 1.00 86.75 91 ARG A O 1
ATOM 768 N N . ARG A 1 92 ? -4.297 -4.132 -8.995 1.00 86.38 92 ARG A N 1
ATOM 769 C CA . ARG A 1 92 ? -5.093 -5.307 -8.637 1.00 86.38 92 ARG A CA 1
ATOM 770 C C . ARG A 1 92 ? -6.429 -5.305 -9.381 1.00 86.38 92 ARG A C 1
ATOM 772 O O . ARG A 1 92 ? -7.030 -4.258 -9.637 1.00 86.38 92 ARG A O 1
ATOM 779 N N . THR A 1 93 ? -6.847 -6.487 -9.796 1.00 84.00 93 THR A N 1
ATOM 780 C CA . THR A 1 93 ? -8.136 -6.749 -10.442 1.00 84.00 93 THR A CA 1
ATOM 781 C C . THR A 1 93 ? -9.142 -7.269 -9.423 1.00 84.00 93 THR A C 1
ATOM 783 O O . THR A 1 93 ? -8.789 -7.585 -8.292 1.00 84.00 93 THR A O 1
ATOM 786 N N . HIS A 1 94 ? -10.413 -7.319 -9.816 1.00 78.69 94 HIS A N 1
ATOM 787 C CA . HIS A 1 94 ? -11.510 -7.773 -8.958 1.00 78.69 94 HIS A CA 1
ATOM 788 C C . HIS A 1 94 ? -11.425 -9.263 -8.580 1.00 78.69 94 HIS A C 1
ATOM 790 O O . HIS A 1 94 ? -12.053 -9.678 -7.616 1.00 78.69 94 HIS A O 1
ATOM 796 N N . ASP A 1 95 ? -10.674 -10.057 -9.342 1.00 82.50 95 ASP A N 1
ATOM 797 C CA . ASP A 1 95 ? -10.355 -11.467 -9.106 1.00 82.50 95 ASP A CA 1
ATOM 798 C C . ASP A 1 95 ? -8.977 -11.650 -8.438 1.00 82.50 95 ASP A C 1
ATOM 800 O O . ASP A 1 95 ? -8.373 -12.714 -8.534 1.00 82.50 95 ASP A O 1
ATOM 804 N N . ASP A 1 96 ? -8.469 -10.595 -7.787 1.00 78.12 96 ASP A N 1
ATOM 805 C CA . ASP A 1 96 ? -7.198 -10.535 -7.049 1.00 78.12 96 ASP A CA 1
ATOM 806 C C . ASP A 1 96 ? -5.931 -10.839 -7.870 1.00 78.12 96 ASP A C 1
ATOM 808 O O . ASP A 1 96 ? -4.826 -10.935 -7.331 1.00 78.12 96 ASP A O 1
ATOM 812 N N . ASN A 1 97 ? -6.050 -10.896 -9.197 1.00 84.12 97 ASN A N 1
ATOM 813 C CA . ASN A 1 97 ? -4.911 -10.949 -10.103 1.00 84.12 97 ASN A CA 1
ATOM 814 C C . ASN A 1 97 ? -4.249 -9.569 -10.250 1.00 84.12 97 ASN A C 1
ATOM 816 O O . ASN A 1 97 ? -4.885 -8.520 -10.083 1.00 84.12 97 ASN A O 1
ATOM 820 N N . PHE A 1 98 ? -2.971 -9.551 -10.630 1.00 85.06 98 PHE A N 1
ATOM 821 C CA . PHE A 1 98 ? -2.256 -8.313 -10.936 1.00 85.06 98 PHE A CA 1
ATOM 822 C C . PHE A 1 98 ? -2.202 -8.047 -12.437 1.00 85.06 98 PHE A C 1
ATOM 824 O O . PHE A 1 98 ? -1.724 -8.866 -13.220 1.00 85.06 98 PHE A O 1
ATOM 831 N N . LEU A 1 99 ? -2.622 -6.847 -12.828 1.00 83.94 99 LEU A N 1
ATOM 832 C CA . LEU A 1 99 ? -2.293 -6.263 -14.117 1.00 83.94 99 LEU A CA 1
ATOM 833 C C . LEU A 1 99 ? -0.956 -5.540 -14.000 1.00 83.94 99 LEU A C 1
ATOM 835 O O . LEU A 1 99 ? -0.776 -4.670 -13.146 1.00 83.94 99 LEU A O 1
ATOM 839 N N . ILE A 1 100 ? -0.039 -5.905 -14.891 1.00 86.31 100 ILE A N 1
ATOM 840 C CA . ILE A 1 100 ? 1.288 -5.310 -15.017 1.00 86.31 100 ILE A CA 1
ATOM 841 C C . ILE A 1 100 ? 1.319 -4.577 -16.356 1.00 86.31 100 ILE A C 1
ATOM 843 O O . ILE A 1 100 ? 1.391 -5.195 -17.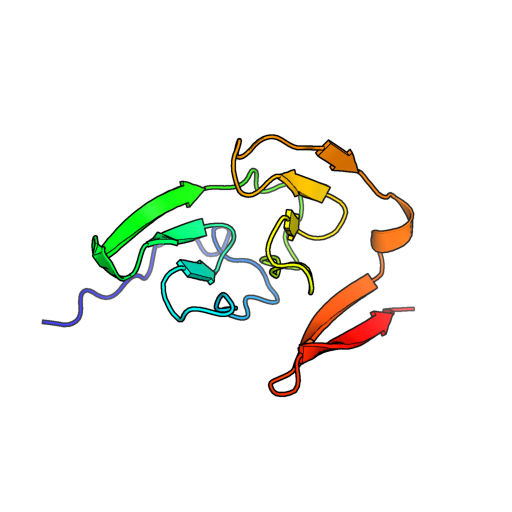417 1.00 86.31 100 ILE A O 1
ATOM 847 N N . GLY A 1 101 ? 1.235 -3.251 -16.308 1.00 83.94 101 GLY A N 1
ATOM 848 C CA . GLY A 1 101 ? 1.497 -2.386 -17.453 1.00 83.94 101 GLY A CA 1
ATOM 849 C C . GLY A 1 101 ? 2.951 -1.932 -17.436 1.00 83.94 101 GLY A C 1
ATOM 850 O O . GLY A 1 101 ? 3.461 -1.557 -16.385 1.00 83.94 101 GLY A O 1
ATOM 851 N N . ARG A 1 102 ? 3.626 -1.933 -18.585 1.00 80.44 102 ARG A N 1
ATOM 852 C CA . ARG A 1 102 ? 4.966 -1.353 -18.724 1.00 80.44 102 ARG A CA 1
ATOM 853 C C . ARG A 1 102 ? 4.901 -0.234 -19.749 1.00 80.44 102 ARG A C 1
ATOM 855 O O . ARG A 1 102 ? 4.498 -0.482 -20.883 1.00 80.44 102 ARG A O 1
ATOM 862 N N . ASN A 1 103 ? 5.263 0.979 -19.345 1.00 66.94 103 ASN A N 1
ATOM 863 C CA . ASN A 1 103 ? 5.468 2.054 -20.310 1.00 66.94 103 ASN A CA 1
ATOM 864 C C . ASN A 1 103 ? 6.869 1.884 -20.909 1.00 66.94 103 ASN A C 1
ATOM 866 O O . ASN A 1 103 ? 7.836 1.744 -20.161 1.00 66.94 103 ASN A O 1
ATOM 870 N N . PHE A 1 104 ? 6.940 1.831 -22.238 1.00 51.47 104 PHE A N 1
ATOM 871 C CA . PHE A 1 104 ? 8.186 1.896 -23.002 1.00 51.47 104 PHE A CA 1
ATOM 872 C C . PHE A 1 104 ? 8.501 3.347 -23.360 1.00 51.47 104 PHE A C 1
ATOM 874 O O . PHE A 1 104 ? 7.533 4.106 -23.604 1.00 51.47 104 PHE A O 1
#

Foldseek 3Di:
DPDPPDDPDPQQAAQDWDWEADPVNQWIQTRQFIAGPVVRDTPDRADCPDRHFSWYAQLVNQWTDGQQWIAGPVVRDTPDGHVVSNQWDWDADPVRDIDTDGDD

Sequence (104 aa):
MVKNMYNENCLDYYSYNFPDIDDKDTLVLTNGELYCLRSNKVIHQFPHLNHRISGIFSASFQDVVMHTEIYDLRTLKMREQIPHFQDILLRRTHDDNFLIGRNF

Secondary structure (DSSP, 8-state):
-------S-TTSS-TB---EE-TTS-EEEETTEEEETTTTEEEEE-----SSB--EE-TTSSEEEETTEEEETTT--EEEE-GGGTTEEEEE-TTSPEEEEE--

Radius of gyration: 13.61 Å; chains: 1; bounding box: 38×34×35 Å

pLDDT: mean 85.07, std 17.18, range [32.62, 97.69]

Organism: Thelohanellus kitauei (NCBI:txid669202)

InterPro domains:
  IPR015943 WD40/YVTN repeat-like-containing domain superfamily [G3DSA:2.130.10.10] (1-104)
  IPR033270 VPRBP/DCAF1 family [PTHR13129] (14-86)